Protein AF-G9L3S6-F1 (afdb_monomer_lite)

Foldseek 3Di:
DVVVVLVVQCVVPVVDDPVVSVVLVVLLPDAQDQDDDPDPPPPPDPDVPDDPVPVVVVLVVSVVSRVVSLCVSLPPVVDDPPDDVVVSVVSSVVSVVVSVVVSVVVVVVVVVVVVVVVVVVVVVVVVVVVVVVVVVVD

Sequence (138 aa):
EDKVLDRSFKKEFSEIPSHQVDTLYKLFKRRPRIHKQKMHSDTAGIVPFGERPESGKLNKDAFAQLMKAMDDLDNINNMPEGLDPSVWDHFCVTRRVKVENEHKVKQKAAGLMEMITFLRRRTEDDEKLQQEIEKVLH

Structure (mmCIF, N/CA/C/O backbone):
data_AF-G9L3S6-F1
#
_entry.id   AF-G9L3S6-F1
#
loop_
_atom_site.group_PDB
_atom_site.id
_atom_site.type_symbol
_atom_site.label_atom_id
_atom_site.label_alt_id
_atom_site.label_comp_id
_atom_site.label_asym_id
_atom_site.label_entity_id
_atom_site.label_seq_id
_atom_site.pdbx_PDB_ins_code
_atom_site.Cartn_x
_atom_site.Cartn_y
_atom_site.Cartn_z
_atom_site.occupancy
_atom_site.B_iso_or_equiv
_atom_site.auth_seq_id
_atom_site.auth_comp_id
_atom_site.auth_asym_id
_atom_site.auth_atom_id
_atom_site.pdbx_PDB_model_num
ATOM 1 N N . GLU A 1 1 ? 1.824 14.132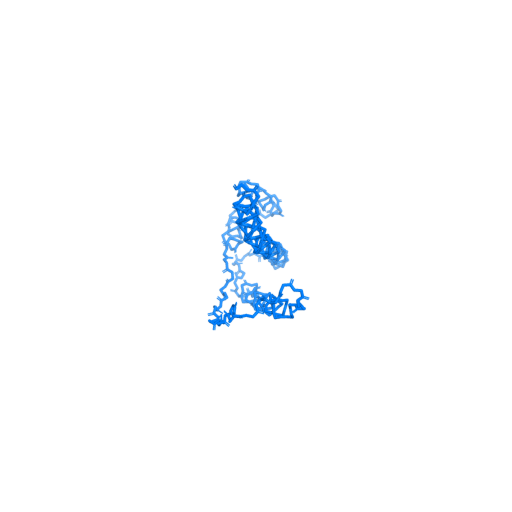 -1.321 1.00 60.41 1 GLU A N 1
ATOM 2 C CA . GLU A 1 1 ? 1.140 12.849 -1.056 1.00 60.41 1 GLU A CA 1
ATOM 3 C C . GLU A 1 1 ? 0.812 12.674 0.422 1.00 60.41 1 GLU A C 1
ATOM 5 O O . GLU A 1 1 ? -0.364 12.524 0.726 1.00 60.41 1 GLU A O 1
ATOM 10 N N . ASP A 1 2 ? 1.768 12.855 1.341 1.00 75.06 2 ASP A N 1
ATOM 11 C CA . ASP A 1 2 ? 1.526 12.753 2.797 1.00 75.06 2 ASP A CA 1
ATOM 12 C C . ASP A 1 2 ? 0.341 13.592 3.301 1.00 75.06 2 ASP A C 1
ATOM 14 O O . ASP A 1 2 ? -0.584 13.062 3.899 1.00 75.06 2 ASP A O 1
ATOM 18 N N . LYS A 1 3 ? 0.259 14.881 2.941 1.00 82.44 3 LYS A N 1
ATOM 19 C CA . LYS A 1 3 ? -0.878 15.741 3.342 1.00 82.44 3 LYS A CA 1
ATOM 20 C C . LYS A 1 3 ? -2.247 15.280 2.814 1.00 82.44 3 LYS A C 1
ATOM 22 O O . LYS A 1 3 ? -3.268 15.779 3.286 1.00 82.44 3 LYS A O 1
ATOM 27 N N . VAL A 1 4 ? -2.287 14.447 1.771 1.00 86.62 4 VAL A N 1
ATOM 28 C CA . VAL A 1 4 ? -3.533 13.879 1.227 1.00 86.62 4 VAL A CA 1
ATOM 29 C C . VAL A 1 4 ? -3.891 12.618 2.000 1.00 86.62 4 VAL A C 1
ATOM 31 O O . VAL A 1 4 ? -5.028 12.521 2.448 1.00 86.62 4 VAL A O 1
ATOM 34 N N . LEU A 1 5 ? -2.915 11.734 2.236 1.00 86.00 5 LEU A N 1
ATOM 35 C CA . LEU A 1 5 ? -3.077 10.542 3.075 1.00 86.00 5 LEU A CA 1
ATOM 36 C C . LEU A 1 5 ? -3.525 10.901 4.496 1.00 86.00 5 LEU A C 1
ATOM 38 O O . LEU A 1 5 ? -4.413 10.259 5.050 1.00 86.00 5 LEU A O 1
ATOM 42 N N . ASP A 1 6 ? -2.970 11.971 5.061 1.00 89.88 6 ASP A N 1
ATOM 43 C CA . ASP A 1 6 ? -3.347 12.472 6.384 1.00 89.88 6 ASP A CA 1
ATOM 44 C C . ASP A 1 6 ? -4.811 12.899 6.426 1.00 89.88 6 ASP A C 1
ATOM 46 O O . ASP A 1 6 ? -5.548 12.563 7.352 1.00 89.88 6 ASP A O 1
ATOM 50 N N . ARG A 1 7 ? -5.240 13.646 5.404 1.00 92.94 7 ARG A N 1
ATOM 51 C CA . ARG A 1 7 ? -6.615 14.135 5.299 1.00 92.94 7 ARG A CA 1
ATOM 52 C C . ARG A 1 7 ? -7.596 13.000 5.040 1.00 92.94 7 ARG A C 1
ATOM 54 O O . ARG A 1 7 ? -8.651 12.989 5.664 1.00 92.94 7 ARG A O 1
ATOM 61 N N . SER A 1 8 ? -7.262 12.053 4.164 1.00 93.88 8 SER A N 1
ATOM 62 C CA . SER A 1 8 ? -8.121 10.898 3.893 1.00 93.88 8 SER A CA 1
ATOM 63 C C . SER A 1 8 ? -8.250 10.002 5.118 1.00 93.88 8 SER A C 1
ATOM 65 O O . SER A 1 8 ? -9.361 9.620 5.454 1.00 93.88 8 SER A O 1
ATOM 67 N N . PHE A 1 9 ? -7.152 9.738 5.835 1.00 96.19 9 PHE A N 1
ATOM 68 C CA . PHE A 1 9 ? -7.193 8.932 7.054 1.00 96.19 9 PHE A CA 1
ATOM 69 C C . PHE A 1 9 ? -8.053 9.592 8.135 1.00 96.19 9 PHE A C 1
ATOM 71 O O . PHE A 1 9 ? -8.933 8.957 8.701 1.00 96.19 9 PHE A O 1
ATOM 78 N N . LYS A 1 10 ? -7.848 10.888 8.403 1.00 95.25 10 LYS A N 1
ATOM 79 C CA . LYS A 1 10 ? -8.662 11.605 9.397 1.00 95.25 10 LYS A CA 1
ATOM 80 C C . LYS A 1 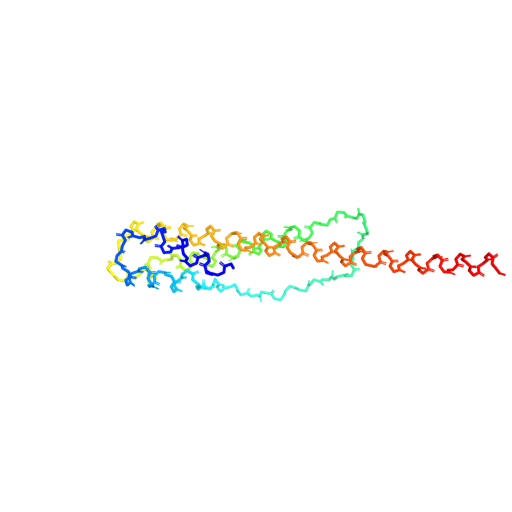10 ? -10.143 11.649 9.027 1.00 95.25 10 LYS A C 1
ATOM 82 O O . LYS A 1 10 ? -10.981 11.634 9.918 1.00 95.25 10 LYS A O 1
ATOM 87 N N . LYS A 1 11 ? -10.455 11.708 7.729 1.00 96.31 11 LYS A N 1
ATOM 88 C CA . LYS A 1 11 ? -11.830 11.640 7.229 1.00 96.31 11 LYS A CA 1
ATOM 89 C C . LYS A 1 11 ? -12.443 10.250 7.428 1.00 96.31 11 LYS A C 1
ATOM 91 O O . LYS A 1 11 ? -13.598 10.173 7.810 1.00 96.31 11 LYS A O 1
ATOM 96 N N . GLU A 1 12 ? -11.678 9.184 7.201 1.00 96.19 12 GLU A N 1
ATOM 97 C CA . GLU A 1 12 ? -12.132 7.793 7.358 1.00 96.19 12 GLU A CA 1
ATOM 98 C C . GLU A 1 12 ? -12.577 7.474 8.794 1.00 96.19 12 GLU A C 1
ATOM 100 O O . GLU A 1 12 ? -13.515 6.717 9.001 1.00 96.19 12 GLU A O 1
ATOM 105 N N . PHE A 1 13 ? -11.933 8.090 9.789 1.00 96.94 13 PHE A N 1
ATOM 106 C CA . PHE A 1 13 ? -12.225 7.882 11.211 1.00 96.94 13 PHE A CA 1
ATOM 107 C C . PHE A 1 13 ? -12.857 9.117 11.867 1.00 96.94 13 PHE A C 1
ATOM 109 O O . PHE A 1 13 ? -12.679 9.343 13.059 1.00 96.94 13 PHE A O 1
ATOM 116 N N . SER A 1 14 ? -13.584 9.956 11.122 1.00 95.56 14 SER A N 1
ATOM 117 C CA . SER A 1 14 ? -14.160 11.188 11.691 1.00 95.56 14 SER A CA 1
ATOM 118 C C . SER A 1 14 ? -15.269 10.951 12.723 1.00 95.56 14 SER A C 1
ATOM 120 O O . SER A 1 14 ? -15.666 11.886 13.412 1.00 95.56 14 SER A O 1
ATOM 122 N N . GLU A 1 15 ? -15.780 9.723 12.813 1.00 94.81 15 GLU A N 1
ATOM 123 C CA . GLU A 1 15 ? -16.865 9.327 13.719 1.00 94.81 15 GLU A CA 1
ATOM 124 C C . GLU A 1 15 ? -16.397 9.104 15.166 1.00 94.81 15 GLU A C 1
ATOM 126 O O . GLU A 1 15 ? -17.217 9.115 16.083 1.00 94.81 15 GLU A O 1
ATOM 131 N N . ILE A 1 16 ? -15.087 8.948 15.394 1.00 96.12 16 ILE A N 1
ATOM 132 C CA . ILE A 1 16 ? -14.513 8.754 16.733 1.00 96.12 16 ILE A CA 1
ATOM 133 C C . ILE A 1 16 ? -13.856 10.041 17.258 1.00 96.12 16 ILE A C 1
ATOM 135 O O . ILE A 1 16 ? -13.483 10.926 16.480 1.00 96.12 16 ILE A O 1
ATOM 139 N N . PRO A 1 17 ? -13.648 10.172 18.582 1.00 96.81 17 PRO A N 1
ATOM 140 C CA . PRO A 1 17 ? -12.982 11.337 19.153 1.00 96.81 17 PRO A CA 1
ATOM 141 C C . PRO A 1 17 ? -11.592 11.592 18.548 1.00 96.81 17 PRO A C 1
ATOM 143 O O . PRO A 1 17 ? -10.790 10.671 18.392 1.00 96.81 17 PRO A O 1
ATOM 146 N N . SER A 1 18 ? -11.250 12.863 18.300 1.00 95.69 18 SER A N 1
ATOM 147 C CA . SER A 1 18 ? -9.991 13.252 17.629 1.00 95.69 18 SER A CA 1
ATOM 148 C C . SER A 1 18 ? -8.731 12.654 18.267 1.00 95.69 18 SER A C 1
ATOM 150 O O . SER A 1 18 ? -7.802 12.280 17.557 1.00 95.69 18 SER A O 1
ATOM 152 N N . HIS A 1 19 ? -8.689 12.526 19.596 1.00 95.69 19 HIS A N 1
ATOM 153 C CA . HIS A 1 19 ? -7.537 11.941 20.289 1.00 95.69 19 HIS A CA 1
ATOM 154 C C . HIS A 1 19 ? -7.335 10.451 19.948 1.00 95.69 19 HIS A C 1
ATOM 156 O O . HIS A 1 19 ? -6.197 9.973 19.892 1.00 95.69 19 HIS A O 1
ATOM 162 N N . GLN A 1 20 ? -8.423 9.721 19.678 1.00 96.12 20 GLN A N 1
ATOM 163 C CA . GLN A 1 20 ? -8.369 8.335 19.218 1.00 96.12 20 GLN A CA 1
ATOM 164 C C . GLN A 1 20 ? -7.924 8.271 17.756 1.00 96.12 20 GLN A C 1
ATOM 166 O O . GLN A 1 20 ? -7.049 7.470 17.436 1.00 96.12 20 GLN A O 1
ATOM 171 N N . VAL A 1 21 ? -8.414 9.176 16.896 1.00 97.31 21 VAL A N 1
ATOM 172 C CA . VAL A 1 21 ? -7.939 9.302 15.502 1.00 97.31 21 VAL A CA 1
ATOM 173 C C . VAL A 1 21 ? -6.431 9.540 15.458 1.00 97.31 21 VAL A C 1
ATOM 175 O O . VAL A 1 21 ? -5.717 8.865 14.719 1.00 97.31 21 VAL A O 1
ATOM 178 N N . ASP A 1 22 ? -5.916 10.458 16.277 1.00 96.06 22 ASP A N 1
ATOM 179 C CA . ASP A 1 22 ? -4.483 10.751 16.337 1.00 96.06 22 ASP A CA 1
ATOM 180 C C . ASP A 1 22 ? -3.672 9.551 16.858 1.00 96.06 22 ASP A C 1
ATOM 182 O O . ASP A 1 22 ? -2.546 9.310 16.410 1.00 96.06 22 ASP A O 1
ATOM 186 N N . THR A 1 23 ? -4.246 8.764 17.770 1.00 96.62 23 THR A N 1
ATOM 187 C CA . THR A 1 23 ? -3.646 7.516 18.264 1.00 96.62 23 THR A CA 1
ATOM 188 C C . THR A 1 23 ? -3.589 6.453 17.168 1.00 96.62 23 THR A C 1
ATOM 190 O O . THR A 1 23 ? -2.512 5.915 16.891 1.00 96.62 23 THR A O 1
ATOM 193 N N . LEU A 1 24 ? -4.700 6.210 16.469 1.00 97.25 24 LEU A N 1
ATOM 194 C CA . LEU A 1 24 ? -4.757 5.293 15.331 1.00 97.25 24 LEU A CA 1
ATOM 195 C C . LEU A 1 24 ? -3.823 5.734 14.204 1.00 97.25 24 LEU A C 1
ATOM 197 O O . LEU A 1 24 ? -3.117 4.914 13.622 1.00 97.25 24 LEU A O 1
ATOM 201 N N . TYR A 1 25 ? -3.720 7.034 13.942 1.00 96.50 25 TYR A N 1
ATOM 202 C CA . TYR A 1 25 ? -2.830 7.566 12.917 1.00 96.50 25 TYR A CA 1
ATOM 203 C C . TYR A 1 25 ? -1.342 7.328 13.244 1.00 96.50 25 TYR A C 1
ATOM 205 O O . TYR A 1 25 ? -0.537 7.042 12.351 1.00 96.50 25 TYR A O 1
ATOM 213 N N . LYS A 1 26 ? -0.943 7.359 14.525 1.00 95.69 26 LYS A N 1
ATOM 214 C CA . LYS A 1 26 ? 0.412 6.934 14.935 1.00 95.69 26 LYS A CA 1
ATOM 215 C C . LYS A 1 26 ? 0.653 5.455 14.617 1.00 95.69 26 LYS A C 1
ATOM 217 O O . LYS A 1 26 ? 1.724 5.116 14.110 1.00 95.69 26 LYS A O 1
ATOM 222 N N . LEU A 1 27 ? -0.335 4.592 14.861 1.00 95.81 27 LEU A N 1
ATOM 223 C CA . LEU A 1 27 ? -0.266 3.165 14.527 1.00 95.81 27 LEU A CA 1
ATOM 224 C C . LEU A 1 27 ? -0.270 2.920 13.010 1.00 95.81 27 LEU A C 1
ATOM 226 O O . LEU A 1 27 ? 0.439 2.034 12.538 1.00 95.81 27 LEU A O 1
ATOM 230 N N . PHE A 1 28 ? -1.006 3.723 12.240 1.00 95.50 28 PHE A N 1
ATOM 231 C CA . PHE A 1 28 ? -1.095 3.650 10.777 1.00 95.50 28 PHE A CA 1
ATOM 232 C C . PHE A 1 28 ? 0.249 3.913 10.087 1.00 95.50 28 PHE A C 1
ATOM 234 O O . PHE A 1 28 ? 0.584 3.295 9.074 1.00 95.50 28 PHE A O 1
ATOM 241 N N . LYS A 1 29 ? 1.051 4.816 10.661 1.00 93.50 29 LYS A N 1
ATOM 242 C CA . LYS A 1 29 ? 2.408 5.122 10.190 1.00 93.50 29 LYS A CA 1
ATOM 243 C C . LYS A 1 29 ? 3.445 4.065 10.576 1.00 93.50 29 LYS A C 1
ATOM 245 O O . LYS A 1 29 ? 4.551 4.075 10.029 1.00 93.50 29 LYS A O 1
ATOM 250 N N . ARG A 1 30 ? 3.134 3.169 11.521 1.00 92.56 30 ARG A N 1
ATOM 251 C CA . ARG A 1 30 ? 4.072 2.138 11.982 1.00 92.56 30 ARG A CA 1
ATOM 252 C C . ARG A 1 30 ? 4.303 1.115 10.869 1.00 92.56 30 ARG A C 1
ATOM 254 O O . ARG A 1 30 ? 3.362 0.601 10.278 1.00 92.56 30 ARG A O 1
ATOM 261 N N . ARG A 1 31 ? 5.573 0.814 10.587 1.00 87.31 31 ARG A N 1
ATOM 262 C CA . ARG A 1 31 ? 5.956 -0.156 9.551 1.00 87.31 31 ARG A CA 1
ATOM 263 C C . ARG A 1 31 ? 6.019 -1.581 10.120 1.00 87.31 31 ARG A C 1
ATOM 265 O O . ARG A 1 31 ? 6.550 -1.743 11.223 1.00 87.31 31 ARG A O 1
ATOM 272 N N . PRO A 1 32 ? 5.565 -2.605 9.374 1.00 88.19 32 PRO A N 1
ATOM 273 C CA . PRO A 1 32 ? 5.776 -4.006 9.735 1.00 88.19 32 PRO A CA 1
ATOM 274 C C . PRO A 1 32 ? 7.265 -4.340 9.791 1.00 88.19 32 PRO A C 1
ATOM 276 O O . PRO A 1 32 ? 8.043 -3.933 8.921 1.00 88.19 32 PRO A O 1
ATOM 279 N N . ARG A 1 33 ? 7.679 -5.080 10.823 1.00 83.81 33 ARG A N 1
ATOM 280 C CA . ARG A 1 33 ? 9.069 -5.523 10.973 1.00 83.81 33 ARG A CA 1
ATOM 281 C C . ARG A 1 33 ? 9.273 -6.817 10.192 1.00 83.81 33 ARG A C 1
ATOM 283 O O . ARG A 1 33 ? 9.039 -7.900 10.710 1.00 83.81 33 ARG A O 1
ATOM 290 N N . ILE A 1 34 ? 9.744 -6.703 8.956 1.00 79.06 34 ILE A N 1
ATOM 291 C CA . ILE A 1 34 ? 10.189 -7.864 8.179 1.00 79.06 34 ILE A CA 1
ATOM 292 C C . ILE A 1 34 ? 11.666 -8.111 8.504 1.00 79.06 34 ILE A C 1
ATOM 294 O O . ILE A 1 34 ? 12.510 -7.248 8.242 1.00 79.06 34 ILE A O 1
ATOM 298 N N . HIS A 1 35 ? 11.998 -9.275 9.066 1.00 63.09 35 HIS A N 1
ATOM 299 C CA . HIS A 1 35 ? 13.395 -9.691 9.190 1.00 63.09 35 HIS A CA 1
ATOM 300 C C . HIS A 1 35 ? 13.932 -9.993 7.790 1.00 63.09 35 HIS A C 1
ATOM 302 O O . HIS A 1 35 ? 13.531 -10.968 7.160 1.00 63.09 35 HIS A O 1
ATOM 308 N N . LYS A 1 36 ? 14.826 -9.138 7.281 1.00 55.62 36 LYS A N 1
ATOM 309 C CA . LYS A 1 36 ? 15.488 -9.376 5.997 1.00 55.62 36 LYS A CA 1
ATOM 310 C C . LYS A 1 36 ? 16.397 -10.594 6.138 1.00 55.62 36 LYS A C 1
ATOM 312 O O . LYS A 1 36 ? 17.497 -10.471 6.674 1.00 55.62 36 LYS A O 1
ATOM 317 N N . GLN A 1 37 ? 15.975 -11.751 5.642 1.00 51.06 37 GLN A N 1
ATOM 318 C CA . GLN A 1 37 ? 16.943 -12.800 5.351 1.00 51.06 37 GLN A CA 1
ATOM 319 C C . GLN A 1 37 ? 17.820 -12.316 4.189 1.00 51.06 37 GLN A C 1
ATOM 321 O O . GLN A 1 37 ? 17.314 -11.841 3.171 1.00 51.06 37 GLN A O 1
ATOM 326 N N . LYS A 1 38 ? 19.145 -12.359 4.375 1.00 40.78 38 LYS A N 1
ATOM 327 C CA . LYS A 1 38 ? 20.120 -12.125 3.303 1.00 40.78 38 LYS A CA 1
ATOM 328 C C . LYS A 1 38 ? 19.905 -13.214 2.254 1.00 40.78 38 LYS A C 1
ATOM 330 O O . LYS A 1 38 ? 20.394 -14.324 2.421 1.00 40.78 38 LYS A O 1
ATOM 335 N N . MET A 1 39 ? 19.166 -12.911 1.196 1.00 48.81 39 MET A N 1
ATOM 336 C CA . MET A 1 39 ? 19.128 -13.766 0.017 1.00 48.81 39 MET A CA 1
ATOM 337 C C . MET A 1 39 ? 20.165 -13.232 -0.963 1.00 48.81 39 MET A C 1
ATOM 339 O O . MET A 1 39 ? 20.045 -12.111 -1.460 1.00 48.81 39 MET A O 1
ATOM 343 N N . HIS A 1 40 ? 21.226 -14.013 -1.164 1.00 40.81 40 HIS A N 1
ATOM 344 C CA . HIS A 1 40 ? 22.163 -13.815 -2.260 1.00 40.81 40 HIS A CA 1
ATOM 345 C C . HIS A 1 40 ? 21.365 -13.932 -3.561 1.00 40.81 40 HIS A C 1
ATOM 347 O O . HIS A 1 40 ? 20.869 -15.003 -3.892 1.00 40.81 40 HIS A O 1
ATOM 353 N N . SER A 1 41 ? 21.180 -12.813 -4.259 1.00 46.75 41 SER A N 1
ATOM 354 C CA . SER A 1 41 ? 20.735 -12.854 -5.648 1.00 46.75 41 SER A CA 1
ATOM 355 C C . SER A 1 41 ? 21.981 -13.078 -6.488 1.00 46.75 41 SER A C 1
ATOM 357 O O . SER A 1 41 ? 22.747 -12.145 -6.736 1.00 46.75 41 SER A O 1
ATOM 359 N N . ASP A 1 42 ? 22.220 -14.327 -6.885 1.00 42.22 42 ASP A N 1
ATOM 360 C CA . ASP A 1 42 ? 23.199 -14.608 -7.927 1.00 42.22 42 ASP A CA 1
ATOM 361 C C . ASP A 1 42 ? 22.693 -13.957 -9.214 1.00 42.22 42 ASP A C 1
ATOM 363 O O . ASP A 1 42 ? 21.846 -14.461 -9.943 1.00 42.22 42 ASP A O 1
ATOM 367 N N . THR A 1 43 ? 23.209 -12.760 -9.474 1.00 47.69 43 THR A N 1
ATOM 368 C CA . THR A 1 43 ? 22.890 -11.948 -10.655 1.00 47.69 43 THR A CA 1
ATOM 369 C C . THR A 1 43 ? 23.617 -12.484 -11.905 1.00 47.69 43 THR A C 1
ATOM 371 O O . THR A 1 43 ? 23.608 -11.858 -12.960 1.00 47.69 43 THR A O 1
ATOM 374 N N . ALA A 1 44 ? 24.249 -13.659 -11.807 1.00 41.19 44 ALA A N 1
ATOM 375 C CA . ALA A 1 44 ? 25.184 -14.194 -12.793 1.00 41.19 44 ALA A CA 1
ATOM 376 C C . ALA A 1 44 ? 24.524 -14.851 -14.024 1.00 41.19 44 ALA A C 1
ATOM 378 O O . ALA A 1 44 ? 25.232 -15.239 -14.947 1.00 41.19 44 A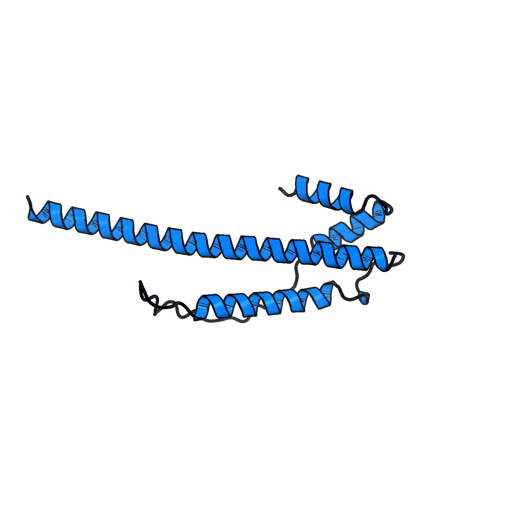LA A O 1
ATOM 379 N N . GLY A 1 45 ? 23.191 -14.961 -14.074 1.00 46.28 45 GLY A N 1
ATOM 380 C CA . GLY A 1 45 ? 22.483 -15.742 -15.099 1.00 46.28 45 GLY A CA 1
ATOM 381 C C . GLY A 1 45 ? 21.309 -15.037 -15.777 1.00 46.28 45 GLY A C 1
ATOM 382 O O . GLY A 1 45 ? 20.325 -15.695 -16.099 1.00 46.28 45 GLY A O 1
ATOM 383 N N . ILE A 1 46 ? 21.346 -13.712 -15.975 1.00 53.94 46 ILE A N 1
ATOM 384 C CA . ILE A 1 46 ? 20.276 -13.024 -16.723 1.00 53.94 46 ILE A CA 1
ATOM 385 C C . ILE A 1 46 ? 20.410 -13.367 -18.214 1.00 53.94 46 ILE A C 1
ATOM 387 O O . ILE A 1 46 ? 21.114 -12.693 -18.964 1.00 53.94 46 ILE A O 1
ATOM 391 N N . VAL A 1 47 ? 19.733 -14.435 -18.639 1.00 55.59 47 VAL A N 1
ATOM 392 C CA . VAL A 1 47 ? 19.593 -14.799 -20.053 1.00 55.59 47 VAL A CA 1
ATOM 393 C C . VAL A 1 47 ? 18.559 -13.858 -20.697 1.00 55.59 47 VAL A C 1
ATOM 395 O O . VAL A 1 47 ? 17.456 -13.744 -20.163 1.00 55.59 47 VAL A O 1
ATOM 398 N N . PRO A 1 48 ? 18.852 -13.198 -21.836 1.00 54.97 48 PRO A N 1
ATOM 399 C CA . PRO A 1 48 ? 18.017 -12.121 -22.395 1.00 54.97 48 PRO A CA 1
ATOM 400 C C . PRO A 1 48 ? 16.571 -12.500 -22.761 1.00 54.97 48 PRO A C 1
ATOM 402 O O . PRO A 1 48 ? 15.724 -11.618 -22.852 1.00 54.97 48 PRO A O 1
ATOM 405 N N . PHE A 1 49 ? 16.294 -13.792 -22.965 1.00 58.38 49 PHE A N 1
ATOM 406 C CA . PHE A 1 49 ? 14.987 -14.329 -23.373 1.00 58.38 49 PHE A CA 1
ATOM 407 C C . PHE A 1 49 ? 14.555 -15.550 -22.545 1.00 58.38 49 PHE A C 1
ATOM 409 O O . PHE A 1 49 ? 13.626 -16.258 -22.924 1.00 58.38 49 PHE A O 1
ATOM 416 N N . GLY A 1 50 ? 15.256 -15.844 -21.445 1.00 58.31 50 GLY A N 1
ATOM 417 C CA . GLY A 1 50 ? 14.895 -16.964 -20.580 1.00 58.31 50 GLY A CA 1
ATOM 418 C C . GLY A 1 50 ? 13.645 -16.649 -19.766 1.00 58.31 50 GLY A C 1
ATOM 419 O O . GLY A 1 50 ? 13.424 -15.497 -19.381 1.00 58.31 50 GLY A O 1
ATOM 420 N N . GLU A 1 51 ? 12.846 -17.672 -19.450 1.00 52.50 51 GLU A N 1
ATOM 421 C CA . GLU A 1 51 ? 11.896 -17.550 -18.346 1.00 52.50 51 GLU A CA 1
ATOM 422 C C . GLU A 1 51 ? 12.664 -17.050 -17.117 1.00 52.50 51 GLU A C 1
ATOM 424 O O . GLU A 1 51 ? 13.794 -17.472 -16.858 1.00 52.50 51 GLU A O 1
ATOM 429 N N . ARG A 1 52 ? 12.060 -16.142 -16.346 1.00 61.50 52 ARG A N 1
ATOM 430 C CA . ARG A 1 52 ? 12.629 -15.640 -15.089 1.00 61.50 52 ARG A CA 1
ATOM 431 C C . ARG A 1 52 ? 11.777 -16.156 -13.917 1.00 61.50 52 ARG A C 1
ATOM 433 O O . ARG A 1 52 ? 11.025 -15.368 -13.339 1.00 61.50 52 ARG A O 1
ATOM 440 N N . PRO A 1 53 ? 11.837 -17.459 -13.551 1.00 53.56 53 PRO A N 1
ATOM 441 C CA . PRO A 1 53 ? 10.982 -18.030 -12.507 1.00 53.56 53 PRO A CA 1
ATOM 442 C C . PRO A 1 53 ? 11.299 -17.479 -11.111 1.00 53.56 53 PRO A C 1
ATOM 444 O O . PRO A 1 53 ? 10.415 -17.372 -10.260 1.00 53.56 53 PRO A O 1
ATOM 447 N N . GLU A 1 54 ? 12.558 -17.112 -10.862 1.00 57.12 54 GLU A N 1
ATOM 448 C CA . GLU A 1 54 ? 13.045 -16.811 -9.512 1.00 57.12 54 GLU A CA 1
ATOM 449 C C . GLU A 1 54 ? 12.554 -15.463 -8.978 1.00 57.12 54 GLU A C 1
ATOM 451 O O . GLU A 1 54 ? 12.110 -15.390 -7.835 1.00 57.12 54 GLU A O 1
ATOM 456 N N . SER A 1 55 ? 12.515 -14.409 -9.802 1.00 60.97 55 SER A N 1
ATOM 457 C CA . SER A 1 55 ? 12.043 -13.086 -9.352 1.00 60.97 55 SER A CA 1
ATOM 458 C C . SER A 1 55 ? 10.562 -13.118 -8.940 1.00 60.97 55 SER A C 1
ATOM 460 O O . SER A 1 55 ? 10.177 -12.577 -7.902 1.00 60.97 55 SER A O 1
ATOM 462 N N . GLY A 1 56 ? 9.722 -13.837 -9.696 1.00 61.03 56 GLY A N 1
ATOM 463 C CA . GLY A 1 56 ? 8.298 -13.987 -9.388 1.00 61.03 56 GLY A CA 1
ATOM 464 C C . GLY A 1 56 ? 8.031 -14.756 -8.089 1.00 61.03 56 GLY A C 1
ATOM 465 O O . GLY A 1 56 ? 7.143 -14.375 -7.325 1.00 61.03 56 GLY A O 1
ATOM 466 N N . LYS A 1 57 ? 8.806 -15.813 -7.812 1.00 63.50 57 LYS A N 1
ATOM 467 C CA . LYS A 1 57 ? 8.666 -16.625 -6.592 1.00 63.50 57 LYS A CA 1
ATOM 468 C C . LYS A 1 57 ? 9.148 -15.873 -5.347 1.00 63.50 57 LYS A C 1
ATOM 470 O O . LYS A 1 57 ? 8.412 -15.795 -4.368 1.00 63.50 57 LYS A O 1
ATOM 475 N N . LEU A 1 58 ? 10.307 -15.215 -5.432 1.00 67.00 58 LEU A N 1
ATOM 476 C CA . LEU A 1 58 ? 10.861 -14.404 -4.340 1.00 67.00 58 LEU A CA 1
ATOM 477 C C . LEU A 1 58 ? 9.929 -13.249 -3.936 1.00 67.00 58 LEU A C 1
ATOM 479 O O . LEU A 1 58 ? 9.787 -12.943 -2.752 1.00 67.00 58 LEU A O 1
ATOM 483 N N . ASN A 1 59 ? 9.242 -12.637 -4.905 1.00 72.25 59 ASN A N 1
ATOM 484 C CA . ASN A 1 59 ? 8.271 -11.575 -4.638 1.00 72.25 59 ASN A CA 1
ATOM 485 C C . ASN A 1 59 ? 7.027 -12.074 -3.885 1.00 72.25 59 ASN A C 1
ATOM 487 O O . ASN A 1 59 ? 6.528 -11.370 -3.004 1.00 72.25 59 ASN A O 1
ATOM 491 N N . LYS A 1 60 ? 6.539 -13.284 -4.196 1.00 77.31 60 LYS A N 1
ATOM 492 C CA . LYS A 1 60 ? 5.403 -13.899 -3.487 1.00 77.31 60 LYS A CA 1
ATOM 493 C C . LYS A 1 60 ? 5.764 -14.226 -2.038 1.00 77.31 60 LYS A C 1
ATOM 495 O O . LYS A 1 60 ? 4.996 -13.894 -1.136 1.00 77.31 60 LYS A O 1
ATOM 500 N N . ASP A 1 61 ? 6.949 -14.786 -1.811 1.00 84.38 61 ASP A N 1
ATOM 501 C CA . ASP A 1 61 ? 7.421 -15.134 -0.467 1.00 84.38 61 ASP A CA 1
ATOM 502 C C . ASP A 1 61 ? 7.637 -13.881 0.399 1.00 84.38 61 ASP A C 1
ATOM 504 O O . ASP A 1 61 ? 7.241 -13.845 1.567 1.00 84.38 61 ASP A O 1
ATOM 508 N N . ALA A 1 62 ? 8.184 -12.807 -0.181 1.00 86.12 62 ALA A N 1
ATOM 509 C CA . ALA A 1 62 ? 8.345 -11.527 0.509 1.00 86.12 62 ALA A CA 1
ATOM 510 C C . ALA A 1 62 ? 7.000 -10.893 0.902 1.00 86.12 62 ALA A C 1
ATOM 512 O O . ALA A 1 62 ? 6.879 -10.321 1.989 1.00 86.12 62 ALA A O 1
ATOM 513 N N . PHE A 1 63 ? 5.983 -11.001 0.041 1.00 89.50 63 PHE A N 1
ATOM 514 C CA . PHE A 1 63 ? 4.639 -10.527 0.361 1.00 89.50 63 PHE A CA 1
ATOM 515 C C . PHE A 1 63 ? 3.994 -11.359 1.473 1.00 89.50 63 PHE A C 1
ATOM 517 O O . PHE A 1 63 ? 3.438 -10.794 2.412 1.00 89.50 63 PHE A O 1
ATOM 524 N N . ALA A 1 64 ? 4.133 -12.686 1.436 1.00 91.06 64 ALA A N 1
ATOM 525 C CA . ALA A 1 64 ? 3.627 -13.558 2.493 1.00 91.06 64 ALA A CA 1
ATOM 526 C C . ALA A 1 64 ? 4.254 -13.228 3.862 1.00 91.06 64 ALA A C 1
ATOM 528 O O . ALA A 1 64 ? 3.549 -13.139 4.866 1.00 91.06 64 ALA A O 1
ATOM 529 N N . GLN A 1 65 ? 5.565 -12.966 3.905 1.00 91.62 65 GLN A N 1
ATOM 530 C CA . GLN A 1 65 ? 6.250 -12.534 5.130 1.00 91.62 65 GLN A CA 1
ATOM 531 C C . GLN A 1 65 ? 5.765 -11.166 5.628 1.00 91.62 65 GLN A C 1
ATOM 533 O O . GLN A 1 65 ? 5.615 -10.969 6.833 1.00 91.62 65 GLN A O 1
ATOM 538 N N . LEU A 1 66 ? 5.502 -10.225 4.716 1.00 92.38 66 LEU A N 1
ATOM 539 C CA . LEU A 1 66 ? 4.918 -8.926 5.053 1.00 92.38 66 LEU A CA 1
ATOM 540 C C . LEU A 1 66 ? 3.524 -9.085 5.670 1.00 92.38 66 LEU A C 1
ATOM 542 O O . LEU A 1 66 ? 3.261 -8.491 6.712 1.00 92.38 66 LEU A O 1
ATOM 546 N N . MET A 1 67 ? 2.662 -9.907 5.069 1.00 92.88 67 MET A N 1
ATOM 547 C CA . MET A 1 67 ? 1.315 -10.151 5.592 1.00 92.88 67 MET A CA 1
ATOM 548 C C . MET A 1 67 ? 1.352 -10.852 6.950 1.00 92.88 67 MET A C 1
ATOM 550 O O . MET A 1 67 ? 0.625 -10.457 7.851 1.00 92.88 67 MET A O 1
ATOM 554 N N . LYS A 1 68 ? 2.283 -11.785 7.160 1.00 93.38 68 LYS A N 1
ATOM 555 C CA . LYS A 1 68 ? 2.495 -12.383 8.483 1.00 93.38 68 LYS A CA 1
ATOM 556 C C . LYS A 1 68 ? 2.916 -11.348 9.535 1.00 93.38 68 LYS A C 1
ATOM 558 O O . LYS A 1 68 ? 2.422 -11.366 10.653 1.00 93.38 68 LYS A O 1
ATOM 563 N N . ALA A 1 69 ? 3.799 -10.412 9.183 1.00 93.88 69 ALA A N 1
ATOM 564 C CA . ALA A 1 69 ? 4.200 -9.334 10.091 1.00 93.88 69 ALA A CA 1
ATOM 565 C C . ALA A 1 69 ? 3.070 -8.319 10.363 1.00 93.88 69 ALA A C 1
ATOM 567 O O . ALA A 1 69 ? 3.135 -7.581 11.348 1.00 93.88 69 ALA A O 1
ATOM 568 N N . MET A 1 70 ? 2.051 -8.248 9.497 1.00 95.75 70 MET A N 1
ATOM 569 C CA . MET A 1 70 ? 0.846 -7.457 9.755 1.00 95.75 70 MET A CA 1
ATOM 570 C C . MET A 1 70 ? 0.005 -8.067 10.868 1.00 95.75 70 MET A C 1
ATOM 572 O O . MET A 1 70 ? -0.494 -7.316 11.698 1.00 95.75 70 MET A O 1
ATOM 576 N N . ASP A 1 71 ? -0.081 -9.394 10.954 1.00 95.19 71 ASP A N 1
ATOM 577 C CA . ASP A 1 71 ? -0.861 -10.067 11.998 1.00 95.19 71 ASP A CA 1
ATOM 578 C C . ASP A 1 71 ? -0.356 -9.716 13.406 1.00 95.19 71 ASP A C 1
ATOM 580 O O . ASP A 1 71 ? -1.154 -9.431 14.298 1.00 95.19 71 ASP A O 1
ATOM 584 N N . ASP A 1 72 ? 0.964 -9.604 13.588 1.00 94.06 72 ASP A N 1
ATOM 585 C CA . ASP A 1 72 ? 1.564 -9.143 14.848 1.00 94.06 72 ASP A CA 1
ATOM 586 C C . ASP A 1 72 ? 1.178 -7.698 15.189 1.00 94.06 72 ASP A C 1
ATOM 588 O O . ASP A 1 72 ? 1.027 -7.342 16.359 1.00 94.06 72 ASP A O 1
ATOM 592 N N . LEU A 1 73 ? 1.037 -6.839 14.176 1.00 94.44 73 LEU A N 1
ATOM 593 C CA . LEU A 1 73 ? 0.620 -5.454 14.364 1.00 94.44 73 LEU A CA 1
ATOM 594 C C . LEU A 1 73 ? -0.889 -5.330 14.596 1.00 94.44 73 LEU A C 1
ATOM 596 O O . LEU A 1 73 ? -1.309 -4.386 15.267 1.00 94.44 73 LEU A O 1
ATOM 600 N N . ASP A 1 74 ? -1.693 -6.169 13.940 1.00 96.31 74 ASP A N 1
ATOM 601 C CA . ASP A 1 74 ? -3.165 -6.187 13.969 1.00 96.31 74 ASP A CA 1
ATOM 602 C C . ASP A 1 74 ? -3.696 -6.972 15.178 1.00 96.31 74 ASP A C 1
ATOM 604 O O . ASP A 1 74 ? -4.893 -6.957 15.449 1.00 96.31 74 ASP A O 1
ATOM 608 N N . ASN A 1 75 ? -2.808 -7.628 15.933 1.00 96.06 75 ASN A N 1
ATOM 609 C CA . ASN A 1 75 ? -3.161 -8.344 17.148 1.00 96.06 75 ASN A CA 1
ATOM 610 C C . ASN A 1 75 ? -3.946 -7.438 18.109 1.00 96.06 75 ASN A C 1
ATOM 612 O O . ASN A 1 75 ? -3.516 -6.316 18.390 1.00 96.06 75 ASN A O 1
ATOM 616 N N . ILE A 1 76 ? -5.056 -7.960 18.638 1.00 95.50 76 ILE A N 1
ATOM 617 C CA . ILE A 1 76 ? -5.973 -7.253 19.542 1.00 95.50 76 ILE A CA 1
ATOM 618 C C . ILE A 1 76 ? -5.273 -6.691 20.787 1.00 95.50 76 ILE A C 1
ATOM 620 O O . ILE A 1 76 ? -5.674 -5.658 21.305 1.00 95.50 76 ILE A O 1
ATOM 624 N N . ASN A 1 77 ? -4.161 -7.295 21.219 1.00 95.69 77 ASN A N 1
ATOM 625 C CA . ASN A 1 77 ? -3.349 -6.791 22.328 1.00 95.69 77 ASN A CA 1
ATOM 626 C C . ASN A 1 77 ? -2.667 -5.442 22.027 1.00 95.69 77 ASN A C 1
ATOM 628 O O . ASN A 1 77 ? -2.170 -4.791 22.941 1.00 95.69 77 ASN A O 1
ATOM 632 N N . ASN A 1 78 ? -2.606 -5.019 20.759 1.00 95.62 78 ASN A N 1
ATOM 633 C CA . ASN A 1 78 ? -2.127 -3.691 20.367 1.00 95.62 78 ASN A CA 1
ATOM 634 C C . ASN A 1 78 ? -3.257 -2.654 20.248 1.00 95.62 78 ASN A C 1
ATOM 636 O O . ASN A 1 78 ? -2.967 -1.498 19.920 1.00 95.62 78 ASN A O 1
ATOM 640 N N . MET A 1 79 ? -4.518 -3.052 20.444 1.00 97.12 79 MET A N 1
ATOM 641 C CA . MET A 1 79 ? -5.657 -2.144 20.373 1.00 97.12 79 MET A CA 1
ATOM 642 C C . MET A 1 79 ? -5.562 -1.107 21.504 1.00 97.12 79 MET A C 1
ATOM 644 O O . MET A 1 79 ? -5.337 -1.485 22.656 1.00 97.12 79 MET A O 1
ATOM 648 N N . PRO A 1 80 ? -5.714 0.197 21.211 1.00 96.50 80 PRO A N 1
ATOM 649 C CA . PRO A 1 80 ? -5.761 1.223 22.245 1.00 96.50 80 PRO A CA 1
ATOM 650 C C . PRO A 1 80 ? -6.886 0.975 23.254 1.00 96.50 80 PRO A C 1
ATOM 652 O O . PRO A 1 80 ? -7.993 0.585 22.886 1.00 96.50 80 PRO A O 1
ATOM 655 N N . GLU A 1 81 ? -6.612 1.256 24.525 1.00 94.75 81 GLU A N 1
ATOM 656 C CA . GLU A 1 81 ? -7.613 1.157 25.584 1.00 94.75 81 GLU A CA 1
ATOM 657 C C . GLU A 1 81 ? -8.793 2.107 25.318 1.00 94.75 81 GLU A C 1
ATOM 659 O O . GLU A 1 81 ? -8.607 3.251 24.896 1.00 94.75 81 GLU A O 1
ATOM 664 N N . GLY A 1 82 ? -10.015 1.620 25.547 1.00 92.62 82 GLY A N 1
ATOM 665 C CA . GLY A 1 82 ? -11.244 2.390 25.334 1.00 92.62 82 GLY A CA 1
ATOM 666 C C . GLY A 1 82 ? -11.637 2.595 23.866 1.00 92.62 82 GLY A C 1
ATOM 667 O O . GLY A 1 82 ? -12.592 3.326 23.602 1.00 92.62 82 GLY A O 1
ATOM 668 N N . LEU A 1 83 ? -10.928 1.975 22.915 1.00 96.50 83 LEU A N 1
ATOM 669 C CA . LEU A 1 83 ? -11.351 1.922 21.518 1.00 96.50 83 LEU A CA 1
ATOM 670 C C . LEU A 1 83 ? -12.406 0.826 21.325 1.00 96.50 83 LEU A C 1
ATOM 672 O O . LEU A 1 83 ? -12.271 -0.276 21.855 1.00 96.50 83 LEU A O 1
ATOM 676 N N . ASP A 1 84 ? -13.437 1.123 20.537 1.00 96.50 84 ASP A N 1
ATOM 677 C CA . ASP A 1 84 ? -14.433 0.128 20.142 1.00 96.50 84 ASP A CA 1
ATOM 678 C C . ASP A 1 84 ? -13.785 -0.967 19.258 1.00 96.50 84 ASP A C 1
ATOM 680 O O . ASP A 1 84 ? -13.090 -0.630 18.291 1.00 96.50 84 ASP A O 1
ATOM 684 N N . PRO A 1 85 ? -14.007 -2.268 19.538 1.00 96.81 85 PRO A N 1
ATOM 685 C CA . PRO A 1 85 ? -13.468 -3.360 18.728 1.00 96.81 85 PRO A CA 1
ATOM 686 C C . PRO A 1 85 ? -13.826 -3.282 17.237 1.00 96.81 85 PRO A C 1
ATOM 688 O O . PRO A 1 85 ? -12.992 -3.596 16.393 1.00 96.81 85 PRO A O 1
ATOM 691 N N . SER A 1 86 ? -15.021 -2.801 16.888 1.00 96.94 86 SER A N 1
ATOM 692 C CA . SER A 1 86 ? -15.433 -2.631 15.488 1.00 96.94 86 SER A CA 1
ATOM 693 C C . SER A 1 86 ? -14.611 -1.558 14.766 1.00 96.94 86 SER A C 1
ATOM 695 O O . SER A 1 86 ? -14.254 -1.715 13.596 1.00 96.94 86 SER A O 1
ATOM 697 N N . VAL A 1 87 ? -14.232 -0.492 15.478 1.00 97.88 87 VAL A N 1
ATOM 698 C CA . VAL A 1 87 ? -13.337 0.551 14.962 1.00 97.88 87 VAL A CA 1
ATOM 699 C C . VAL A 1 87 ? -11.923 -0.001 14.787 1.00 97.88 87 VAL A C 1
ATOM 701 O O . VAL A 1 87 ? -11.253 0.335 13.807 1.00 97.88 87 VAL A O 1
ATOM 704 N N . TRP A 1 88 ? -11.465 -0.861 15.702 1.00 98.25 88 TRP A N 1
ATOM 705 C CA . TRP A 1 88 ? -10.183 -1.553 15.559 1.00 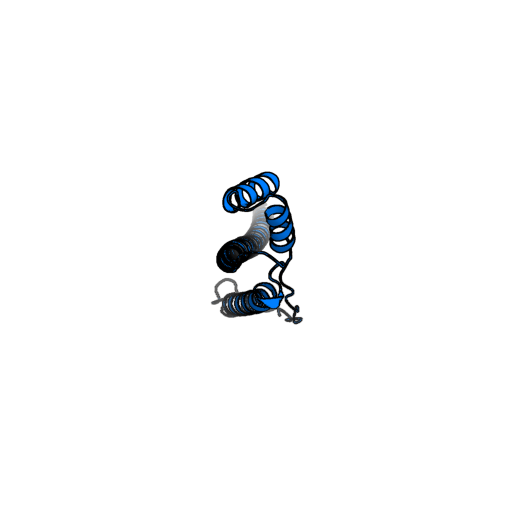98.25 88 TRP A CA 1
ATOM 706 C C . TRP A 1 88 ? -10.156 -2.470 14.333 1.00 98.25 88 TRP A C 1
ATOM 708 O O . TRP A 1 88 ? -9.216 -2.388 13.543 1.00 98.25 88 TRP A O 1
ATOM 718 N N . ASP A 1 89 ? -11.202 -3.266 14.114 1.00 98.12 89 ASP A N 1
ATOM 719 C CA . ASP A 1 89 ? -11.310 -4.135 12.940 1.00 98.12 89 ASP A CA 1
ATOM 720 C C . ASP A 1 89 ? -11.273 -3.323 11.634 1.00 98.12 89 ASP A C 1
ATOM 722 O O . ASP A 1 89 ? -10.508 -3.644 10.715 1.00 98.12 89 ASP A O 1
ATOM 726 N N . HIS A 1 90 ? -12.017 -2.211 11.572 1.00 98.25 90 HIS A N 1
ATOM 727 C CA . HIS A 1 90 ? -11.979 -1.292 10.427 1.00 98.25 90 HIS A CA 1
ATOM 728 C C . HIS A 1 90 ? -10.587 -0.678 10.215 1.00 98.25 90 HIS A C 1
ATOM 730 O O . HIS A 1 90 ? -10.069 -0.610 9.092 1.00 98.25 90 HIS A O 1
ATOM 736 N N . PHE A 1 91 ? -9.923 -0.283 11.303 1.00 98.31 91 PHE A N 1
ATOM 737 C CA . PHE A 1 91 ? -8.550 0.211 11.269 1.00 98.31 91 PHE A CA 1
ATOM 738 C C . PHE A 1 91 ? -7.570 -0.830 10.714 1.00 98.31 91 PHE A C 1
ATOM 740 O O . PHE A 1 91 ? -6.746 -0.503 9.852 1.00 98.31 91 PHE A O 1
ATOM 747 N N . CYS A 1 92 ? -7.673 -2.083 11.155 1.00 97.94 92 CYS A N 1
ATOM 748 C CA . CYS A 1 92 ? -6.848 -3.187 10.678 1.00 97.94 92 CYS A CA 1
ATOM 749 C C . CYS A 1 92 ? -7.015 -3.413 9.168 1.00 97.94 92 CYS A C 1
ATOM 751 O O . CYS A 1 92 ? -6.020 -3.534 8.446 1.00 97.94 92 CYS A O 1
ATOM 753 N N . VAL A 1 93 ? -8.254 -3.408 8.664 1.00 97.75 93 VAL A N 1
ATOM 754 C CA . VAL A 1 93 ? -8.541 -3.518 7.222 1.00 97.75 93 VAL A CA 1
ATOM 755 C C . VAL A 1 93 ? -7.922 -2.348 6.456 1.00 97.75 93 VAL A C 1
ATOM 757 O O . VAL A 1 93 ? -7.151 -2.557 5.514 1.00 97.75 93 VAL A O 1
ATOM 760 N N . THR A 1 94 ? -8.173 -1.118 6.906 1.00 97.38 94 THR A N 1
ATOM 761 C CA . THR A 1 94 ? -7.648 0.105 6.281 1.00 97.38 94 THR A CA 1
ATOM 762 C C . THR A 1 94 ? -6.115 0.098 6.223 1.00 97.38 94 THR A C 1
ATOM 764 O O . THR A 1 94 ? -5.507 0.432 5.199 1.00 97.38 94 THR A O 1
ATOM 767 N N . ARG A 1 95 ? -5.452 -0.338 7.302 1.00 97.06 95 ARG A N 1
ATOM 768 C CA . ARG A 1 95 ? -3.990 -0.444 7.367 1.00 97.06 95 ARG A CA 1
ATOM 769 C C . ARG A 1 95 ? -3.441 -1.523 6.432 1.00 97.06 95 ARG A C 1
ATOM 771 O O . ARG A 1 95 ? -2.434 -1.270 5.767 1.00 97.06 95 ARG A O 1
ATOM 778 N N . ARG A 1 96 ? -4.086 -2.692 6.343 1.00 96.62 96 ARG A N 1
ATOM 779 C CA . ARG A 1 96 ? -3.687 -3.767 5.416 1.00 96.62 96 ARG A CA 1
ATOM 780 C C . ARG A 1 96 ? -3.781 -3.317 3.956 1.00 96.62 96 ARG A C 1
ATOM 782 O O . ARG A 1 96 ? -2.819 -3.513 3.217 1.00 96.62 96 ARG A O 1
ATOM 789 N N . VAL A 1 97 ? -4.855 -2.620 3.570 1.00 95.81 97 VAL A N 1
ATOM 790 C CA . VAL A 1 97 ? -5.008 -2.055 2.213 1.00 95.81 97 VAL A CA 1
ATOM 791 C C . VAL A 1 97 ? -3.883 -1.070 1.888 1.00 95.81 97 VAL A C 1
ATOM 793 O O . VAL A 1 97 ? -3.286 -1.142 0.811 1.00 95.81 97 VAL A O 1
ATOM 796 N N . LYS A 1 98 ? -3.529 -0.173 2.821 1.00 94.62 98 LYS A N 1
ATOM 797 C CA . LYS A 1 98 ? -2.369 0.718 2.645 1.00 94.62 98 LYS A CA 1
ATOM 798 C C . LYS A 1 98 ? -1.090 -0.077 2.396 1.00 94.62 98 LYS A C 1
ATOM 800 O O . LYS A 1 98 ? -0.374 0.216 1.443 1.00 94.62 98 LYS A O 1
ATOM 805 N N . VAL A 1 99 ? -0.794 -1.053 3.250 1.00 94.56 99 VAL A N 1
ATOM 806 C CA . VAL A 1 99 ? 0.457 -1.821 3.180 1.00 94.56 99 VAL A CA 1
ATOM 807 C C . VAL A 1 99 ? 0.545 -2.628 1.885 1.00 94.56 99 VAL A C 1
ATOM 809 O O . VAL A 1 99 ? 1.604 -2.667 1.257 1.00 94.56 99 VAL A O 1
ATOM 812 N N . GLU A 1 100 ? -0.565 -3.208 1.434 1.00 94.12 100 GLU A N 1
ATOM 813 C CA . GLU A 1 100 ? -0.642 -3.891 0.144 1.00 94.12 100 GLU A CA 1
ATOM 814 C C . GLU A 1 100 ? -0.358 -2.928 -1.022 1.00 94.12 100 GLU A C 1
ATOM 816 O O . GLU A 1 100 ? 0.444 -3.235 -1.907 1.00 94.12 100 GLU A O 1
ATOM 821 N N . ASN A 1 101 ? -0.961 -1.737 -1.009 1.00 94.25 101 ASN A N 1
ATOM 822 C CA . ASN A 1 101 ? -0.751 -0.729 -2.047 1.00 94.25 101 ASN A CA 1
ATOM 823 C C . ASN A 1 101 ? 0.692 -0.206 -2.063 1.00 94.25 101 ASN A C 1
ATOM 825 O O . ASN A 1 101 ? 1.301 -0.119 -3.131 1.00 94.25 101 ASN A O 1
ATOM 829 N N . GLU A 1 102 ? 1.277 0.070 -0.897 1.00 93.25 102 GLU A N 1
ATOM 830 C CA . GLU A 1 102 ? 2.691 0.440 -0.767 1.00 93.25 102 GLU A CA 1
ATOM 831 C C . GLU A 1 102 ? 3.612 -0.660 -1.318 1.00 93.25 102 GLU A C 1
ATOM 833 O O . GLU A 1 102 ? 4.585 -0.369 -2.022 1.00 93.25 102 GLU A O 1
ATOM 838 N N . HIS A 1 103 ? 3.293 -1.933 -1.056 1.00 91.94 103 HIS A N 1
ATOM 839 C CA . HIS A 1 103 ? 4.048 -3.060 -1.595 1.00 91.94 103 HIS A CA 1
ATOM 840 C C . HIS A 1 103 ? 3.952 -3.149 -3.123 1.00 91.94 103 HIS A C 1
ATOM 842 O O . HIS A 1 103 ? 4.981 -3.279 -3.790 1.00 91.94 103 HIS A O 1
ATOM 848 N N . LYS A 1 104 ? 2.748 -3.009 -3.692 1.00 92.50 104 LYS A N 1
ATOM 849 C CA . LYS A 1 104 ? 2.529 -2.993 -5.149 1.00 92.50 104 LYS A CA 1
ATOM 850 C C . LYS A 1 104 ? 3.298 -1.859 -5.825 1.00 92.50 104 LYS A C 1
ATOM 852 O O . LYS A 1 104 ? 3.940 -2.086 -6.850 1.00 92.50 104 LYS A O 1
ATOM 857 N N . VAL A 1 105 ? 3.270 -0.652 -5.253 1.00 94.06 105 VAL A N 1
ATOM 858 C CA . VAL A 1 105 ? 4.045 0.494 -5.760 1.00 94.06 105 VAL A CA 1
ATOM 859 C C . VAL A 1 105 ? 5.537 0.169 -5.750 1.00 94.06 105 VAL A C 1
ATOM 861 O O . VAL A 1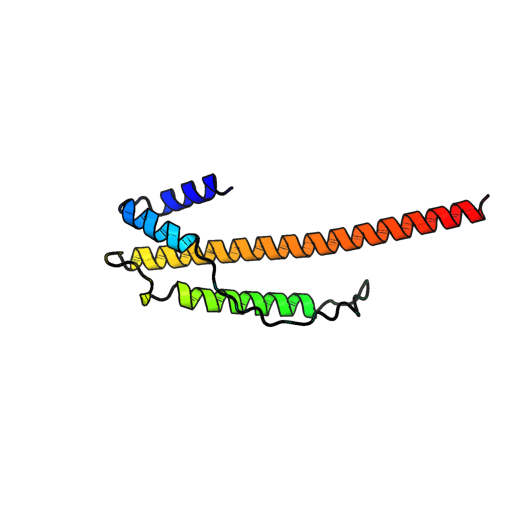 105 ? 6.212 0.359 -6.761 1.00 94.06 105 VAL A O 1
ATOM 864 N N . LYS A 1 106 ? 6.048 -0.400 -4.652 1.00 90.56 106 LYS A N 1
ATOM 865 C CA . LYS A 1 106 ? 7.457 -0.797 -4.544 1.00 90.56 106 LYS A CA 1
ATOM 866 C C . LYS A 1 106 ? 7.858 -1.848 -5.585 1.00 90.56 106 LYS A C 1
ATOM 868 O O . LYS A 1 106 ? 8.926 -1.722 -6.178 1.00 90.56 106 LYS A O 1
ATOM 873 N N . GLN A 1 107 ? 7.023 -2.860 -5.822 1.00 88.44 107 GLN A N 1
ATOM 874 C CA . GLN A 1 107 ? 7.277 -3.884 -6.841 1.00 88.44 107 GLN A CA 1
ATOM 875 C C . GLN A 1 107 ? 7.315 -3.285 -8.251 1.00 88.44 107 GLN A C 1
ATOM 877 O O . GLN A 1 107 ? 8.249 -3.550 -9.005 1.00 88.44 107 GLN A O 1
ATOM 882 N N . LYS A 1 108 ? 6.342 -2.431 -8.594 1.00 89.25 108 LYS A N 1
ATOM 883 C CA . LYS A 1 108 ? 6.309 -1.745 -9.894 1.00 89.25 108 LYS A CA 1
ATOM 884 C C . LYS A 1 108 ? 7.528 -0.847 -10.094 1.00 89.25 108 LYS A C 1
ATOM 886 O O . LYS A 1 108 ? 8.111 -0.860 -11.171 1.00 89.25 108 LYS A O 1
ATOM 891 N N . ALA A 1 109 ? 7.941 -0.115 -9.059 1.00 88.44 109 ALA A N 1
ATOM 892 C CA . ALA A 1 109 ? 9.136 0.722 -9.107 1.00 88.44 109 ALA A CA 1
ATOM 893 C C . ALA A 1 109 ? 10.416 -0.105 -9.322 1.00 88.44 109 ALA A C 1
ATOM 895 O O . ALA A 1 109 ? 11.262 0.281 -10.124 1.00 88.44 109 ALA A O 1
ATOM 896 N N . ALA A 1 110 ? 10.543 -1.256 -8.650 1.00 85.31 110 ALA A N 1
ATOM 897 C CA . ALA A 1 110 ? 11.665 -2.169 -8.857 1.00 85.31 110 ALA A CA 1
ATOM 898 C C . ALA A 1 110 ? 11.692 -2.716 -10.294 1.00 85.31 110 ALA A C 1
ATOM 900 O O . ALA A 1 110 ? 12.725 -2.629 -10.951 1.00 85.31 110 ALA A O 1
ATOM 901 N N . GLY A 1 111 ? 10.553 -3.193 -10.809 1.00 84.44 111 GLY A N 1
ATOM 902 C CA . GLY A 1 111 ? 10.448 -3.676 -12.190 1.00 84.44 111 GLY A CA 1
ATOM 903 C C . GLY A 1 111 ? 10.762 -2.592 -13.226 1.00 84.44 111 GLY A C 1
ATOM 904 O O . GLY A 1 111 ? 11.509 -2.838 -14.169 1.00 84.44 111 GLY A O 1
ATOM 905 N N . LEU A 1 112 ? 10.279 -1.363 -13.018 1.00 89.81 112 LEU A N 1
ATOM 906 C CA . LEU A 1 112 ? 10.607 -0.232 -13.886 1.00 89.81 112 LEU A CA 1
ATOM 907 C C . LEU A 1 112 ? 12.116 0.058 -13.894 1.00 89.81 112 LEU A C 1
ATOM 909 O O . LEU A 1 112 ? 12.690 0.299 -14.951 1.00 89.81 112 LEU A O 1
ATOM 913 N N . MET A 1 113 ? 12.773 0.003 -12.734 1.00 84.06 113 MET A N 1
ATOM 914 C CA . MET A 1 113 ? 14.217 0.227 -12.627 1.00 84.06 113 MET A CA 1
ATOM 915 C C . MET A 1 113 ? 15.027 -0.854 -13.360 1.00 84.06 113 MET A C 1
ATOM 917 O O . MET A 1 113 ? 16.024 -0.535 -14.011 1.00 84.06 113 MET A O 1
ATOM 921 N N . GLU A 1 114 ? 14.581 -2.114 -13.315 1.00 85.12 114 GLU A N 1
ATOM 922 C CA . GLU A 1 114 ? 15.171 -3.195 -14.114 1.00 85.12 114 GLU A CA 1
ATOM 923 C C . GLU A 1 114 ? 15.028 -2.921 -15.618 1.00 85.12 114 GLU A C 1
ATOM 925 O O . GLU A 1 114 ? 16.011 -3.016 -16.354 1.00 85.12 114 GLU A O 1
ATOM 930 N N . MET A 1 115 ? 13.835 -2.515 -16.068 1.00 88.50 115 MET A N 1
ATOM 931 C CA . MET A 1 115 ? 13.579 -2.182 -17.475 1.00 88.50 115 MET A CA 1
ATOM 932 C C . MET A 1 115 ? 14.429 -1.000 -17.956 1.00 88.50 115 MET A C 1
ATOM 934 O O . MET A 1 115 ? 15.023 -1.072 -19.029 1.00 88.50 115 MET A O 1
ATOM 938 N N . ILE A 1 116 ? 14.535 0.064 -17.153 1.00 90.94 116 ILE A N 1
ATOM 939 C CA . ILE A 1 116 ? 15.378 1.232 -17.455 1.00 90.94 116 ILE A CA 1
ATOM 940 C C . ILE A 1 116 ? 16.848 0.817 -17.566 1.00 90.94 116 ILE A C 1
ATOM 942 O O . ILE A 1 116 ? 17.543 1.237 -18.489 1.00 90.94 116 ILE A O 1
ATOM 946 N N . THR A 1 117 ? 17.323 -0.034 -16.654 1.00 87.50 117 THR A N 1
ATOM 947 C CA . THR A 1 117 ? 18.706 -0.531 -16.674 1.00 87.50 117 THR A CA 1
ATOM 948 C C . THR A 1 117 ? 18.984 -1.364 -17.922 1.00 87.50 117 THR A C 1
ATOM 950 O O . THR A 1 117 ? 20.044 -1.230 -18.530 1.00 87.50 117 THR A O 1
ATOM 953 N N . PHE A 1 118 ? 18.032 -2.211 -18.319 1.00 88.19 118 PHE A N 1
ATOM 954 C CA . PHE A 1 118 ? 18.129 -2.982 -19.552 1.00 88.19 118 PHE A CA 1
ATOM 955 C C . PHE A 1 118 ? 18.187 -2.075 -20.784 1.00 88.19 118 PHE A C 1
ATOM 957 O O . PHE A 1 118 ? 19.099 -2.221 -21.596 1.00 88.19 118 PHE A O 1
ATOM 964 N N . LEU A 1 119 ? 17.247 -1.132 -20.902 1.00 93.88 119 LEU A N 1
ATOM 965 C CA . LEU A 1 119 ? 17.175 -0.212 -22.035 1.00 93.88 119 LEU A CA 1
ATOM 966 C C . LEU A 1 119 ? 18.480 0.570 -22.182 1.00 93.88 119 LEU A C 1
ATOM 968 O O . LEU A 1 119 ? 19.051 0.595 -23.264 1.00 93.88 119 LEU A O 1
ATOM 972 N N . ARG A 1 120 ? 18.991 1.119 -21.075 1.00 94.69 120 ARG A N 1
ATOM 973 C CA . ARG A 1 120 ? 20.255 1.856 -21.056 1.00 94.69 120 ARG A CA 1
ATOM 974 C C . ARG A 1 120 ? 21.417 1.033 -21.617 1.00 94.69 120 ARG A C 1
ATOM 976 O O . ARG A 1 120 ? 22.124 1.522 -22.486 1.00 94.69 120 ARG A O 1
ATOM 983 N N . ARG A 1 121 ? 21.593 -0.212 -21.155 1.00 94.19 121 ARG A N 1
ATOM 984 C CA . ARG A 1 121 ? 22.655 -1.099 -21.665 1.00 94.19 121 ARG A CA 1
ATOM 985 C C . ARG A 1 121 ? 22.519 -1.336 -23.166 1.00 94.19 121 ARG A C 1
ATOM 987 O O . ARG A 1 121 ? 23.512 -1.328 -23.873 1.00 94.19 121 ARG A O 1
ATOM 994 N N . ARG A 1 122 ? 21.290 -1.527 -23.655 1.00 93.12 122 ARG A N 1
ATOM 995 C CA . ARG A 1 122 ? 21.038 -1.745 -25.085 1.00 93.12 122 ARG A CA 1
ATOM 996 C C . ARG A 1 122 ? 21.323 -0.518 -25.932 1.00 93.12 122 ARG A C 1
ATOM 998 O O . ARG A 1 122 ? 21.878 -0.679 -27.007 1.00 93.12 122 ARG A O 1
ATOM 1005 N N . THR A 1 123 ? 20.984 0.670 -25.447 1.00 96.31 123 THR A N 1
ATOM 1006 C CA . THR A 1 123 ? 21.344 1.921 -26.119 1.00 96.31 123 THR A CA 1
ATOM 1007 C C . THR A 1 123 ? 22.862 2.100 -26.173 1.00 96.31 123 THR A C 1
ATOM 1009 O O . THR A 1 123 ? 23.389 2.385 -27.237 1.00 96.31 123 THR A O 1
ATOM 1012 N N . GLU A 1 124 ? 23.573 1.846 -25.069 1.00 96.62 124 GLU A N 1
ATOM 1013 C CA . GLU A 1 124 ? 25.044 1.916 -25.028 1.00 96.62 124 GLU A CA 1
ATOM 1014 C C . GLU A 1 124 ? 25.702 0.895 -25.988 1.00 96.62 124 GLU A C 1
ATOM 1016 O O . GLU A 1 124 ? 26.664 1.227 -26.683 1.00 96.62 124 GLU A O 1
ATOM 1021 N N . ASP A 1 125 ? 25.176 -0.335 -26.062 1.00 96.00 125 ASP A N 1
ATOM 1022 C CA . ASP A 1 125 ? 25.646 -1.368 -26.999 1.00 96.00 125 ASP A CA 1
ATOM 1023 C C . ASP A 1 125 ? 25.410 -0.970 -28.471 1.00 96.00 125 ASP A C 1
ATOM 1025 O O . ASP A 1 125 ? 26.284 -1.179 -29.313 1.00 96.00 125 ASP A O 1
ATOM 1029 N N . ASP A 1 126 ? 24.238 -0.407 -28.781 1.00 96.88 126 ASP A N 1
ATOM 1030 C CA . ASP A 1 126 ? 23.844 0.019 -30.131 1.00 96.88 126 ASP A CA 1
ATOM 1031 C C . ASP A 1 126 ? 24.693 1.199 -30.622 1.00 96.88 126 ASP A C 1
ATOM 1033 O O . ASP A 1 126 ? 25.266 1.144 -31.710 1.00 96.88 126 ASP A O 1
ATOM 1037 N N . GLU A 1 127 ? 24.887 2.215 -29.775 1.00 97.50 127 GLU 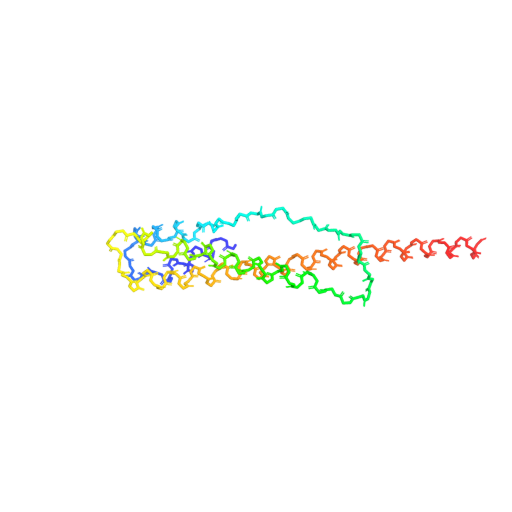A N 1
ATOM 1038 C CA . GLU A 1 127 ? 25.770 3.353 -30.056 1.00 97.50 127 GLU A CA 1
ATOM 1039 C C . GLU A 1 127 ? 27.209 2.895 -30.326 1.00 97.50 127 GLU A C 1
ATOM 1041 O O . GLU A 1 127 ? 27.867 3.379 -31.251 1.00 97.50 127 GLU A O 1
ATOM 1046 N N . LYS A 1 128 ? 27.706 1.930 -29.543 1.00 97.00 128 LYS A N 1
ATOM 1047 C CA . LYS A 1 128 ? 29.039 1.359 -29.746 1.00 97.00 128 LYS A CA 1
ATOM 1048 C C . LYS A 1 128 ? 29.140 0.631 -31.086 1.00 97.00 128 LYS A C 1
ATOM 1050 O O . LYS A 1 128 ? 30.120 0.826 -31.806 1.00 97.00 128 LYS A O 1
ATOM 1055 N N . LEU A 1 129 ? 28.146 -0.187 -31.428 1.00 96.50 129 LEU A N 1
ATOM 1056 C CA . LEU A 1 129 ? 28.119 -0.906 -32.700 1.00 96.50 129 LEU A CA 1
ATOM 1057 C C . LEU A 1 129 ? 28.044 0.064 -33.886 1.00 96.50 129 LEU A C 1
ATOM 1059 O O . LEU A 1 129 ? 28.759 -0.117 -34.870 1.00 96.50 129 LEU A O 1
ATOM 1063 N N . GLN A 1 130 ? 27.239 1.122 -33.781 1.00 96.38 130 GLN A N 1
ATOM 1064 C CA . GLN A 1 130 ? 27.146 2.150 -34.813 1.00 96.38 130 GLN A CA 1
ATOM 1065 C C . GLN A 1 130 ? 28.500 2.839 -35.043 1.00 96.38 130 GLN A C 1
ATOM 1067 O O . GLN A 1 130 ? 28.929 2.978 -36.188 1.00 96.38 130 GLN A O 1
ATOM 1072 N N . GLN A 1 131 ? 29.224 3.184 -33.974 1.00 96.25 131 GLN A N 1
ATOM 1073 C CA . GLN A 1 131 ? 30.579 3.741 -34.084 1.00 96.25 131 GLN A CA 1
ATOM 1074 C C . GLN A 1 131 ? 31.570 2.766 -34.736 1.00 96.25 131 GLN A C 1
ATOM 1076 O O . GLN A 1 131 ? 32.482 3.194 -35.440 1.00 96.25 131 GLN A O 1
ATOM 1081 N N . GLU A 1 132 ? 31.444 1.461 -34.488 1.00 96.00 132 GLU A N 1
ATOM 1082 C CA . GLU A 1 132 ? 32.276 0.443 -35.140 1.00 96.00 132 GLU A CA 1
ATOM 1083 C C . GLU A 1 132 ? 31.967 0.336 -36.639 1.00 96.00 132 GLU A C 1
ATOM 1085 O O . GLU A 1 132 ? 32.895 0.283 -37.444 1.00 96.00 132 GLU A O 1
ATOM 1090 N N . ILE A 1 133 ? 30.689 0.387 -37.026 1.00 96.00 133 ILE A N 1
ATOM 1091 C CA . ILE A 1 133 ? 30.264 0.403 -38.434 1.00 96.00 133 ILE A CA 1
ATOM 1092 C C . ILE A 1 133 ? 30.813 1.644 -39.148 1.00 96.00 133 ILE A C 1
ATOM 1094 O O . ILE A 1 133 ? 31.411 1.526 -40.217 1.00 96.00 133 ILE A O 1
ATOM 1098 N N . GLU A 1 134 ? 30.666 2.828 -38.549 1.00 95.88 134 GLU A N 1
ATOM 1099 C CA . GLU A 1 134 ? 31.153 4.089 -39.124 1.00 95.88 134 GLU A CA 1
ATOM 1100 C C . GLU A 1 134 ? 32.672 4.087 -39.350 1.00 95.88 134 GLU A C 1
ATOM 1102 O O . GLU A 1 134 ? 33.128 4.636 -40.354 1.00 95.88 134 GLU A O 1
ATOM 1107 N N . LYS A 1 135 ? 33.444 3.430 -38.470 1.00 94.69 135 LYS A N 1
ATOM 1108 C CA . LYS A 1 135 ? 34.905 3.258 -38.602 1.00 94.69 135 LYS A CA 1
ATOM 1109 C C . LYS A 1 135 ? 35.329 2.296 -39.708 1.00 94.69 135 LYS A C 1
ATOM 1111 O O . LYS A 1 135 ? 36.470 2.368 -40.137 1.00 94.69 135 LYS A O 1
ATOM 1116 N N . VAL A 1 136 ? 34.476 1.350 -40.102 1.00 94.25 136 VAL A N 1
ATOM 1117 C CA . VAL A 1 136 ? 34.775 0.410 -41.198 1.00 94.25 136 VAL A CA 1
ATOM 1118 C C . VAL A 1 136 ? 34.414 1.019 -42.555 1.00 94.25 136 VAL A C 1
ATOM 1120 O O . VAL A 1 136 ? 35.010 0.662 -43.568 1.00 94.25 136 VAL A O 1
ATOM 1123 N N . LEU A 1 137 ? 33.427 1.918 -42.584 1.00 87.81 137 LEU A N 1
ATOM 1124 C CA . LEU A 1 137 ? 32.939 2.561 -43.806 1.00 87.81 137 LEU A CA 1
ATOM 1125 C C . LEU A 1 137 ? 33.761 3.787 -44.249 1.00 87.81 137 LEU A C 1
ATOM 1127 O O . LEU A 1 137 ? 33.597 4.214 -45.392 1.00 87.81 137 LEU A O 1
ATOM 1131 N N . HIS A 1 138 ? 34.616 4.336 -43.380 1.00 67.00 138 HIS A N 1
ATOM 1132 C CA . HIS A 1 138 ? 35.538 5.447 -43.665 1.00 67.00 138 HIS A CA 1
ATOM 1133 C C . HIS A 1 138 ? 36.993 4.984 -43.594 1.00 67.00 138 HIS A C 1
ATOM 1135 O O . HIS A 1 138 ? 37.802 5.508 -44.392 1.00 67.00 138 HIS A O 1
#

Secondary structure (DSSP, 8-state):
-HHHHHHHHHHHTTTS-HHHHHHHHHHHTPPP----------GGG--TTS--HHHHHHHHHHHHHHHHHHHHHH-GGGSPTT--HHHHHHHHHHHHHHHHHHHHHHHHHHHHHHHHHHHHHHHHHHHHHHHHHHHHH-

Organism: Mustela putorius furo (NCBI:txid9669)

Radius of gyration: 23.2 Å; chains: 1; bounding box: 52×34×69 Å

pLDDT: mean 85.71, std 16.2, range [40.78, 98.31]